Protein AF-A0AAE9XN97-F1 (afdb_monomer_lite)

Sequence (65 aa):
MFNLEDFLITSLIGGFQTGAFNEYQINIFAMNYLNRGQLSQDGFDEILQAIEYIKNPPELEEVIE

Organism: NCBI:txid51665

Radius of gyration: 14.01 Å; chains: 1; bounding box: 30×33×43 Å

Foldseek 3Di:
DDQQLVVLLCCLLVCVVVVVDDPVRSLVSLVVCCVVVSYPPVSSVSSVVSNVCVVCPPDPPPPDD

pLDDT: mean 93.86, std 9.93, range [58.5, 98.56]

Structure (mmCIF, N/CA/C/O backbone):
data_AF-A0AAE9XN97-F1
#
_entry.id   AF-A0AAE9XN97-F1
#
loop_
_atom_site.group_PDB
_atom_site.id
_atom_site.type_symbol
_atom_site.label_atom_id
_atom_site.label_alt_id
_atom_site.label_comp_id
_atom_site.label_asym_id
_atom_site.label_entity_id
_atom_site.label_seq_id
_atom_site.pdbx_PDB_ins_code
_atom_site.Cartn_x
_atom_site.Cartn_y
_atom_site.Cartn_z
_atom_site.occupancy
_atom_site.B_iso_or_equiv
_atom_site.auth_seq_id
_atom_site.auth_comp_id
_atom_site.auth_asym_id
_atom_site.auth_atom_id
_atom_site.pdbx_PDB_model_num
ATO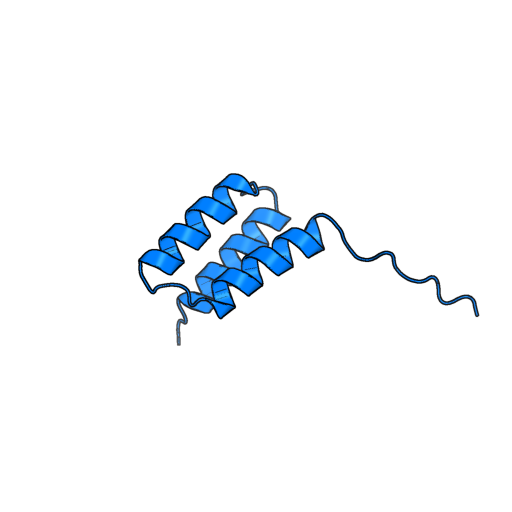M 1 N N . MET A 1 1 ? -20.320 7.789 -0.945 1.00 77.19 1 MET A N 1
ATOM 2 C CA . MET A 1 1 ? -19.745 8.020 0.399 1.00 77.19 1 MET A CA 1
ATOM 3 C C . MET A 1 1 ? -18.271 7.666 0.317 1.00 77.19 1 MET A C 1
ATOM 5 O O . MET A 1 1 ? -17.954 6.761 -0.439 1.00 77.19 1 MET A O 1
ATOM 9 N N . PHE A 1 2 ? -17.384 8.401 0.982 1.00 92.38 2 PHE A N 1
ATOM 10 C CA . PHE A 1 2 ? -15.947 8.107 0.953 1.00 92.38 2 PHE A CA 1
ATOM 11 C C . PHE A 1 2 ? -15.633 6.899 1.848 1.00 92.38 2 PHE A C 1
ATOM 13 O O . PHE A 1 2 ? -16.084 6.884 2.994 1.00 92.38 2 PHE A O 1
ATOM 20 N N . ASN A 1 3 ? -14.880 5.924 1.330 1.00 96.75 3 ASN A N 1
ATOM 21 C CA . ASN A 1 3 ? -14.293 4.833 2.107 1.00 96.75 3 ASN A CA 1
ATOM 22 C C . ASN A 1 3 ? -12.778 5.056 2.188 1.00 96.75 3 ASN A C 1
ATOM 24 O O . ASN A 1 3 ? -12.101 5.120 1.162 1.00 96.75 3 ASN A O 1
ATOM 28 N N . LEU A 1 4 ? -12.270 5.226 3.409 1.00 97.88 4 LEU A N 1
ATOM 29 C CA . LEU A 1 4 ? -10.851 5.469 3.645 1.00 97.88 4 LEU A CA 1
ATOM 30 C C . LEU A 1 4 ? -10.003 4.243 3.295 1.00 97.88 4 LEU A C 1
ATOM 32 O O . LEU A 1 4 ? -8.936 4.407 2.717 1.00 97.88 4 LEU A O 1
ATOM 36 N N . GLU A 1 5 ? -10.473 3.046 3.631 1.00 98.25 5 GLU A N 1
ATOM 37 C CA . GLU A 1 5 ? -9.732 1.805 3.417 1.00 98.25 5 GLU A CA 1
ATOM 38 C C . GLU A 1 5 ? -9.541 1.538 1.919 1.00 98.25 5 GLU A C 1
ATOM 40 O O . GLU A 1 5 ? -8.403 1.454 1.457 1.00 98.25 5 GLU A O 1
ATOM 45 N N . ASP A 1 6 ? -10.628 1.571 1.139 1.00 98.38 6 ASP A N 1
ATOM 46 C CA . ASP A 1 6 ? -10.581 1.408 -0.323 1.00 98.38 6 ASP A CA 1
ATOM 47 C C . ASP A 1 6 ? -9.660 2.448 -0.983 1.00 98.38 6 ASP A C 1
ATOM 49 O O . ASP A 1 6 ? -8.915 2.147 -1.923 1.00 98.38 6 ASP A O 1
ATOM 53 N N . PHE A 1 7 ? -9.692 3.690 -0.484 1.00 98.44 7 PHE A N 1
ATOM 54 C CA . PHE A 1 7 ? -8.822 4.760 -0.965 1.00 98.44 7 PHE A CA 1
ATOM 55 C C . PHE A 1 7 ? -7.341 4.452 -0.709 1.00 98.44 7 PHE A C 1
ATOM 57 O O . PHE A 1 7 ? -6.517 4.661 -1.603 1.00 98.44 7 PHE A O 1
ATOM 64 N N . LEU A 1 8 ? -6.992 3.958 0.483 1.00 98.56 8 LEU A N 1
ATOM 65 C CA . LEU A 1 8 ? -5.617 3.601 0.837 1.00 98.56 8 LEU A CA 1
ATOM 66 C C . LEU A 1 8 ? -5.113 2.421 0.000 1.00 98.56 8 LEU A C 1
ATOM 68 O O . LEU A 1 8 ? -4.029 2.525 -0.575 1.00 98.56 8 LEU A O 1
ATOM 72 N N . ILE A 1 9 ? -5.907 1.353 -0.121 1.00 98.56 9 ILE A N 1
ATOM 73 C CA . ILE A 1 9 ? -5.569 0.158 -0.912 1.00 98.56 9 ILE A CA 1
ATOM 74 C C . ILE A 1 9 ? -5.297 0.551 -2.367 1.00 98.56 9 ILE A C 1
ATOM 76 O O . ILE A 1 9 ? -4.203 0.320 -2.887 1.00 98.56 9 ILE A O 1
ATOM 80 N N . THR A 1 10 ? -6.245 1.254 -2.995 1.00 98.31 10 THR A N 1
ATOM 81 C CA . THR A 1 10 ? -6.126 1.682 -4.398 1.00 98.31 10 THR A CA 1
ATOM 82 C C . THR A 1 10 ? -4.915 2.593 -4.613 1.00 98.31 10 THR A C 1
ATOM 84 O O . THR A 1 10 ? -4.199 2.460 -5.605 1.00 98.31 10 THR A O 1
ATOM 87 N N . SER A 1 11 ? -4.654 3.514 -3.679 1.00 98.44 11 SER A N 1
ATOM 88 C CA . SER A 1 11 ? -3.538 4.462 -3.788 1.00 98.44 11 SER A CA 1
ATOM 89 C C . SER A 1 11 ? -2.177 3.786 -3.646 1.00 98.44 11 SER A C 1
ATOM 91 O O . SER A 1 11 ? -1.246 4.137 -4.370 1.00 98.44 11 SER A O 1
ATOM 93 N N . LEU A 1 12 ? -2.044 2.826 -2.727 1.00 98.56 12 LEU A N 1
ATOM 94 C CA . LEU A 1 12 ? -0.796 2.089 -2.534 1.00 98.56 12 LEU A CA 1
ATOM 95 C C . LEU A 1 12 ? -0.513 1.195 -3.744 1.00 98.56 12 LEU A C 1
ATOM 97 O O . LEU A 1 12 ? 0.556 1.310 -4.342 1.00 98.56 12 LEU A O 1
ATOM 101 N N . ILE A 1 13 ? -1.488 0.394 -4.178 1.00 98.56 13 ILE A N 1
ATOM 102 C CA . ILE A 1 13 ? -1.331 -0.483 -5.347 1.00 98.56 13 ILE A CA 1
ATOM 103 C C . ILE A 1 13 ? -1.033 0.341 -6.609 1.00 98.56 13 ILE A C 1
ATOM 105 O O . ILE A 1 13 ? -0.054 0.073 -7.307 1.00 98.56 13 ILE A O 1
ATOM 109 N N . GLY A 1 14 ? -1.813 1.392 -6.878 1.00 98.38 14 GLY A N 1
ATOM 110 C CA . GLY A 1 14 ? -1.598 2.261 -8.039 1.00 98.38 14 GLY A CA 1
ATOM 111 C C . GLY A 1 14 ? -0.265 3.017 -7.986 1.00 98.38 14 GLY A C 1
ATOM 112 O O . GLY A 1 14 ? 0.416 3.177 -9.003 1.00 98.38 14 GLY A O 1
ATOM 113 N N . GLY A 1 15 ? 0.160 3.441 -6.795 1.00 98.31 15 GLY A N 1
ATOM 114 C CA . GLY A 1 15 ? 1.465 4.062 -6.589 1.00 98.31 15 GLY A CA 1
ATOM 115 C C . GLY A 1 15 ? 2.623 3.115 -6.907 1.00 98.31 15 GLY A C 1
ATOM 116 O O . GLY A 1 15 ? 3.604 3.542 -7.514 1.00 98.31 15 GLY A O 1
ATOM 117 N N . PHE A 1 16 ? 2.496 1.827 -6.581 1.00 98.31 16 PHE A N 1
ATOM 118 C CA . PHE A 1 16 ? 3.484 0.822 -6.973 1.00 98.31 16 PHE A CA 1
ATOM 119 C C . PHE A 1 16 ? 3.492 0.574 -8.487 1.00 98.31 16 PHE A C 1
ATOM 121 O O . PHE A 1 16 ? 4.549 0.630 -9.111 1.00 98.31 16 PHE A O 1
ATOM 128 N N . GLN A 1 17 ? 2.318 0.385 -9.101 1.00 97.56 17 GLN A N 1
ATOM 129 C CA . GLN A 1 17 ? 2.185 0.150 -10.549 1.00 97.56 17 GLN A CA 1
ATOM 130 C C . GLN A 1 17 ? 2.794 1.272 -11.397 1.00 97.56 17 GLN A C 1
ATOM 132 O O . GLN A 1 17 ? 3.376 1.023 -12.449 1.00 97.56 17 GLN A O 1
ATOM 137 N N . THR A 1 18 ? 2.662 2.517 -10.940 1.00 97.75 18 THR A N 1
ATOM 138 C CA . THR A 1 18 ? 3.203 3.696 -11.633 1.00 97.75 18 THR A CA 1
ATOM 139 C C . THR A 1 18 ? 4.670 3.979 -11.306 1.00 97.75 18 THR A C 1
ATOM 141 O O . THR A 1 18 ? 5.256 4.895 -11.883 1.00 97.75 18 THR A O 1
ATOM 144 N N . GLY A 1 19 ? 5.274 3.228 -10.380 1.00 97.31 19 GLY A N 1
ATOM 145 C CA . GLY A 1 19 ? 6.627 3.473 -9.880 1.00 97.31 19 GLY A CA 1
ATOM 146 C C . GLY A 1 19 ? 6.751 4.707 -8.979 1.00 97.31 19 GLY A C 1
ATOM 147 O O . GLY A 1 19 ? 7.865 5.096 -8.627 1.00 97.31 19 GLY A O 1
ATOM 148 N N . ALA A 1 20 ? 5.633 5.328 -8.590 1.00 98.06 20 ALA A N 1
ATOM 149 C CA . ALA A 1 20 ? 5.616 6.431 -7.631 1.00 98.06 20 ALA A CA 1
ATOM 150 C C . ALA A 1 20 ? 6.031 5.971 -6.223 1.00 98.06 20 ALA A C 1
ATOM 152 O O . ALA A 1 20 ? 6.646 6.739 -5.480 1.00 98.06 20 ALA A O 1
ATOM 153 N N . PHE A 1 21 ? 5.727 4.715 -5.880 1.00 98.25 21 PHE A N 1
ATOM 154 C CA . PHE A 1 21 ? 6.178 4.050 -4.663 1.00 98.25 21 PHE A CA 1
ATOM 155 C C . PHE A 1 21 ? 6.979 2.793 -4.984 1.00 98.25 21 PHE A C 1
ATOM 157 O O . PHE A 1 21 ? 6.645 2.036 -5.891 1.00 98.25 21 PHE A O 1
ATOM 164 N N . ASN A 1 22 ? 8.015 2.542 -4.188 1.00 97.88 22 ASN A N 1
ATOM 165 C CA . ASN A 1 22 ? 8.691 1.249 -4.151 1.00 97.88 22 ASN A CA 1
ATOM 166 C C . ASN A 1 22 ? 8.106 0.339 -3.056 1.00 97.88 22 ASN A C 1
ATOM 168 O O . ASN A 1 22 ? 7.391 0.792 -2.162 1.00 97.88 22 ASN A O 1
ATOM 172 N N . GLU A 1 23 ? 8.456 -0.946 -3.100 1.00 97.44 23 GLU A N 1
ATOM 173 C CA . GLU A 1 23 ? 7.960 -1.968 -2.168 1.00 97.44 23 GLU A CA 1
ATOM 174 C C . GLU A 1 23 ? 8.229 -1.622 -0.694 1.00 97.44 23 GLU A C 1
ATOM 176 O O . GLU A 1 23 ? 7.352 -1.781 0.152 1.00 97.44 23 GLU A O 1
ATOM 181 N N . TYR A 1 24 ? 9.401 -1.068 -0.369 1.00 98.00 24 TYR A N 1
ATOM 182 C CA . TYR A 1 24 ? 9.710 -0.670 1.008 1.00 98.00 24 TYR A CA 1
ATOM 183 C C . TYR A 1 24 ? 8.781 0.439 1.510 1.00 98.00 24 TYR A C 1
ATOM 185 O O . TYR A 1 24 ? 8.333 0.398 2.656 1.00 98.00 24 TYR A O 1
ATOM 193 N N . GLN A 1 25 ? 8.469 1.418 0.658 1.00 98.25 25 GLN A N 1
ATOM 194 C CA . GLN A 1 25 ? 7.526 2.487 0.986 1.00 98.25 25 GLN A CA 1
ATOM 195 C C . GLN A 1 25 ? 6.115 1.932 1.190 1.00 98.25 25 GLN A C 1
ATOM 197 O O . GLN A 1 25 ? 5.488 2.272 2.191 1.00 98.25 25 GLN A O 1
ATOM 202 N N . ILE A 1 26 ? 5.652 1.041 0.304 1.00 98.25 26 ILE A N 1
ATOM 203 C CA . ILE A 1 26 ? 4.354 0.362 0.442 1.00 98.25 26 ILE A CA 1
ATOM 204 C C . ILE A 1 26 ? 4.274 -0.358 1.788 1.00 98.25 26 ILE A C 1
ATOM 206 O O . ILE A 1 26 ? 3.349 -0.104 2.554 1.00 98.25 26 ILE A O 1
ATOM 210 N N . ASN A 1 27 ? 5.271 -1.185 2.113 1.00 97.25 27 ASN A N 1
ATOM 211 C CA . ASN A 1 27 ? 5.291 -1.974 3.345 1.00 97.25 27 ASN A CA 1
ATOM 212 C C . ASN A 1 27 ? 5.245 -1.085 4.594 1.00 97.25 27 ASN A C 1
ATOM 214 O O . ASN A 1 27 ? 4.484 -1.350 5.526 1.00 97.25 27 ASN A O 1
ATOM 218 N N . ILE A 1 28 ? 6.019 0.007 4.608 1.00 98.50 28 ILE A N 1
ATOM 219 C CA . ILE A 1 28 ? 6.017 0.968 5.718 1.00 98.50 28 ILE A CA 1
ATOM 220 C C . ILE A 1 28 ? 4.656 1.664 5.834 1.00 98.50 28 ILE A C 1
ATOM 222 O O . ILE A 1 28 ? 4.136 1.811 6.941 1.00 98.50 28 ILE A O 1
ATOM 226 N N . PHE A 1 29 ? 4.067 2.113 4.726 1.00 98.44 29 PHE A N 1
ATOM 227 C CA . PHE A 1 29 ? 2.772 2.794 4.752 1.00 98.44 29 PHE A CA 1
ATOM 228 C C . PHE A 1 29 ? 1.640 1.853 5.167 1.00 98.44 29 PHE A C 1
ATOM 230 O O . PHE A 1 29 ? 0.904 2.183 6.095 1.00 98.44 29 PHE A O 1
ATOM 237 N N . ALA A 1 30 ? 1.555 0.665 4.569 1.00 98.31 30 ALA A N 1
ATOM 238 C CA . ALA A 1 30 ? 0.548 -0.341 4.886 1.00 98.31 30 ALA A CA 1
ATOM 239 C C . ALA A 1 30 ? 0.594 -0.738 6.372 1.00 98.31 30 ALA A C 1
ATOM 241 O O . ALA A 1 30 ? -0.431 -0.683 7.050 1.00 98.31 30 ALA A O 1
ATOM 242 N N . MET A 1 31 ? 1.787 -1.006 6.924 1.00 98.44 31 MET A N 1
ATOM 243 C CA . MET A 1 31 ? 1.939 -1.295 8.358 1.00 98.44 31 MET A CA 1
ATOM 244 C C . MET A 1 31 ? 1.516 -0.123 9.248 1.00 98.44 31 MET A C 1
ATOM 246 O O . MET A 1 31 ? 0.924 -0.323 10.308 1.00 98.44 31 MET A O 1
ATOM 250 N N . ASN A 1 32 ? 1.806 1.114 8.841 1.00 98.56 32 ASN A N 1
ATOM 251 C CA . ASN A 1 32 ? 1.385 2.292 9.597 1.00 98.56 32 ASN A CA 1
ATOM 252 C C . ASN A 1 32 ? -0.137 2.465 9.600 1.00 98.56 32 ASN A C 1
ATOM 254 O O . ASN A 1 32 ? -0.696 2.826 10.636 1.00 98.56 32 ASN A O 1
ATOM 258 N N . TYR A 1 33 ? -0.806 2.216 8.474 1.00 98.56 33 TYR A N 1
ATOM 259 C CA . TYR A 1 33 ? -2.262 2.304 8.386 1.00 98.56 33 TYR A CA 1
ATOM 260 C C . TYR A 1 33 ? -2.951 1.179 9.160 1.00 98.56 33 TYR A C 1
ATOM 262 O O . TYR A 1 33 ? -3.914 1.455 9.879 1.00 98.56 33 TYR A O 1
ATOM 270 N N . LEU A 1 34 ? -2.398 -0.038 9.117 1.00 98.38 34 LEU A N 1
ATOM 271 C CA . LEU A 1 34 ? -2.853 -1.170 9.927 1.00 98.38 34 LEU A CA 1
ATOM 272 C C . LEU A 1 34 ? -2.767 -0.848 11.425 1.00 98.38 34 LEU A C 1
ATOM 274 O O . LEU A 1 34 ? -3.762 -0.915 12.142 1.00 98.38 34 LEU A O 1
ATOM 278 N N . ASN A 1 35 ? -1.607 -0.376 11.892 1.00 98.38 35 ASN A N 1
ATOM 279 C CA . ASN A 1 35 ? -1.399 -0.014 13.301 1.00 98.38 35 ASN A CA 1
ATOM 280 C C . ASN A 1 35 ? -2.304 1.130 13.787 1.00 98.38 35 ASN A C 1
ATOM 282 O O . ASN A 1 35 ? -2.513 1.290 14.989 1.00 98.38 35 ASN A O 1
ATOM 286 N N . ARG A 1 36 ? -2.824 1.950 12.869 1.00 98.19 36 ARG A N 1
ATOM 287 C CA . ARG A 1 36 ? -3.756 3.048 13.167 1.00 98.19 36 ARG A CA 1
ATOM 288 C C . ARG A 1 36 ? -5.226 2.644 13.036 1.00 98.19 36 ARG A C 1
ATOM 290 O O . ARG A 1 36 ? -6.085 3.497 13.243 1.00 98.19 36 ARG A O 1
ATOM 297 N N . GLY A 1 37 ? -5.518 1.392 12.679 1.00 97.88 37 GLY A N 1
ATOM 298 C CA . GLY A 1 37 ? -6.878 0.915 12.415 1.00 97.88 37 GLY A CA 1
ATOM 299 C C . GLY A 1 37 ? -7.528 1.563 11.188 1.00 97.88 37 GLY A C 1
ATOM 300 O O . GLY A 1 37 ? -8.749 1.613 11.099 1.00 97.88 37 GLY A O 1
ATOM 301 N N . GLN A 1 38 ? -6.721 2.115 10.276 1.00 98.38 38 GLN A N 1
ATOM 302 C CA . GLN A 1 38 ? -7.176 2.719 9.015 1.00 98.38 38 GLN A CA 1
ATOM 303 C C . GLN A 1 38 ? -7.205 1.704 7.867 1.00 98.38 38 GLN A C 1
ATOM 305 O O . GLN A 1 38 ? -7.753 1.990 6.808 1.00 98.38 38 GLN A O 1
ATOM 310 N N . LEU A 1 39 ? -6.587 0.549 8.096 1.00 98.31 39 LEU A N 1
ATOM 311 C CA . LEU A 1 39 ? -6.518 -0.600 7.216 1.00 98.31 39 LEU A CA 1
ATOM 312 C C . LEU A 1 39 ? -6.790 -1.834 8.083 1.00 98.31 39 LEU A C 1
ATOM 314 O O . LEU A 1 39 ? -6.253 -1.929 9.192 1.00 98.31 39 LEU A O 1
ATOM 318 N N . SER A 1 40 ? -7.638 -2.740 7.616 1.00 98.50 40 SER A N 1
ATOM 319 C CA . SER A 1 40 ? -7.850 -4.045 8.244 1.00 98.50 40 SER A CA 1
ATOM 320 C C . SER A 1 40 ? -6.698 -5.005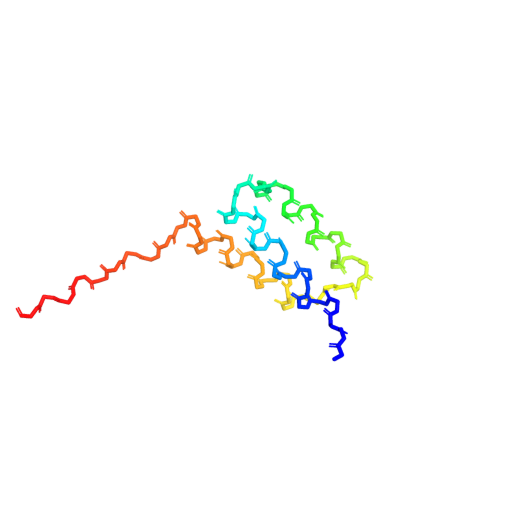 7.927 1.00 98.50 40 SER A C 1
ATOM 322 O O . SER A 1 40 ? -5.839 -4.714 7.092 1.00 98.50 40 SER A O 1
ATOM 324 N N . GLN A 1 41 ? -6.671 -6.166 8.589 1.00 98.25 41 GLN A N 1
ATOM 325 C CA . GLN A 1 41 ? -5.728 -7.226 8.218 1.00 98.25 41 GLN A CA 1
ATOM 326 C C . GLN A 1 41 ? -5.983 -7.710 6.783 1.00 98.25 41 GLN A C 1
ATOM 328 O O . GLN A 1 41 ? -5.030 -7.871 6.030 1.00 98.25 41 GLN A O 1
ATOM 333 N N . ASP A 1 42 ? -7.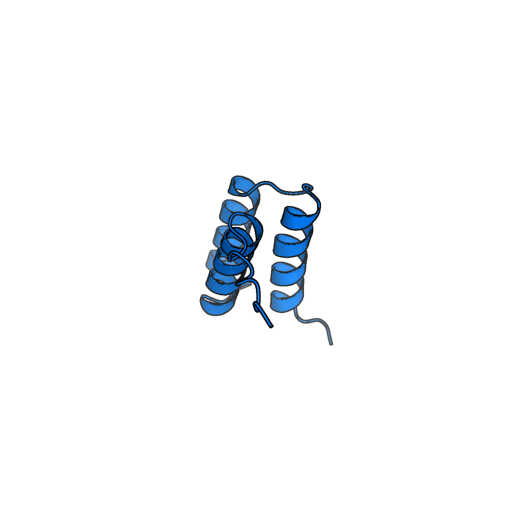250 -7.845 6.385 1.00 98.50 42 ASP A N 1
ATOM 334 C CA . ASP A 1 42 ? -7.622 -8.268 5.032 1.00 98.50 42 ASP A CA 1
ATOM 335 C C . ASP A 1 42 ? -7.138 -7.253 3.983 1.00 98.50 42 ASP A C 1
ATOM 337 O O . ASP A 1 42 ? -6.520 -7.635 2.992 1.00 98.50 42 ASP A O 1
ATOM 341 N N . GLY A 1 43 ? -7.325 -5.951 4.234 1.00 98.44 43 GLY A N 1
ATOM 342 C CA . GLY A 1 43 ? -6.827 -4.891 3.350 1.00 98.44 43 G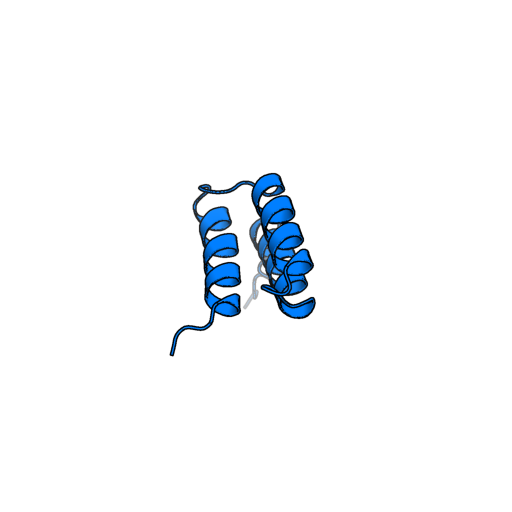LY A CA 1
ATOM 343 C C . GLY A 1 43 ? -5.297 -4.815 3.294 1.00 98.44 43 GLY A C 1
ATOM 344 O O . GLY A 1 43 ? -4.718 -4.499 2.255 1.00 98.44 43 GLY A O 1
ATOM 345 N N . PHE A 1 44 ? -4.615 -5.130 4.399 1.00 98.56 44 PHE A N 1
ATOM 346 C CA . PHE A 1 44 ? -3.158 -5.257 4.427 1.00 98.56 44 PHE A CA 1
ATOM 347 C C . PHE A 1 44 ? -2.676 -6.429 3.567 1.00 98.56 44 PHE A C 1
ATOM 349 O O . PHE A 1 44 ? -1.777 -6.254 2.740 1.00 98.56 44 PHE A O 1
ATOM 356 N N . ASP A 1 45 ? -3.298 -7.595 3.725 1.00 98.44 45 ASP A N 1
ATOM 357 C CA . ASP A 1 45 ? -2.961 -8.795 2.967 1.00 98.44 45 ASP A CA 1
ATOM 358 C C . ASP A 1 45 ? -3.256 -8.609 1.470 1.00 98.44 45 ASP A C 1
ATOM 360 O O . ASP A 1 45 ? -2.455 -9.036 0.638 1.00 98.44 45 ASP A O 1
ATOM 364 N N . GLU A 1 46 ? -4.343 -7.912 1.120 1.00 98.44 46 GLU A N 1
ATOM 365 C CA . GLU A 1 46 ? -4.684 -7.550 -0.261 1.00 98.44 46 GLU A CA 1
ATOM 366 C C . GLU A 1 46 ? -3.571 -6.736 -0.925 1.00 98.44 46 GLU A C 1
ATOM 368 O O . GLU A 1 46 ? -3.135 -7.065 -2.030 1.00 98.44 46 GLU A O 1
ATOM 373 N N . ILE A 1 47 ? -3.059 -5.706 -0.243 1.00 98.44 47 ILE A N 1
ATOM 374 C CA . ILE A 1 47 ? -1.957 -4.891 -0.765 1.00 98.44 47 ILE A CA 1
ATOM 375 C C . ILE A 1 47 ? -0.734 -5.770 -1.030 1.00 98.44 47 ILE A C 1
ATOM 377 O O . ILE A 1 47 ? -0.172 -5.708 -2.123 1.00 98.44 47 ILE A O 1
ATOM 381 N N . LEU A 1 48 ? -0.323 -6.600 -0.065 1.00 97.56 48 LEU A N 1
ATOM 382 C CA . LEU A 1 48 ? 0.870 -7.437 -0.219 1.00 97.56 48 LEU A CA 1
ATOM 383 C C . LEU A 1 48 ? 0.726 -8.454 -1.355 1.00 97.56 48 LEU A C 1
ATOM 385 O O . LEU A 1 48 ? 1.651 -8.617 -2.152 1.00 97.56 48 LEU A O 1
ATOM 389 N N . GLN A 1 49 ? -0.437 -9.097 -1.466 1.00 97.50 49 GLN A N 1
ATOM 390 C CA . GLN A 1 49 ? -0.729 -10.030 -2.555 1.00 97.50 49 GLN A CA 1
ATOM 391 C C . GLN A 1 49 ? -0.722 -9.329 -3.915 1.00 97.50 49 GLN A C 1
ATOM 393 O O . GLN A 1 49 ? -0.155 -9.856 -4.872 1.00 97.50 49 GLN A O 1
ATOM 398 N N . ALA A 1 50 ? -1.289 -8.123 -4.004 1.00 97.38 50 ALA A N 1
ATOM 399 C CA . ALA A 1 50 ? -1.278 -7.337 -5.231 1.00 97.38 50 ALA A CA 1
ATOM 400 C C . ALA A 1 50 ? 0.147 -6.942 -5.646 1.00 97.38 50 ALA A C 1
ATOM 402 O O . ALA A 1 50 ? 0.493 -7.063 -6.821 1.00 97.38 50 ALA A O 1
ATOM 403 N N . ILE A 1 51 ? 0.994 -6.510 -4.702 1.00 97.19 51 ILE A N 1
ATOM 404 C CA . ILE A 1 51 ? 2.401 -6.190 -4.991 1.00 97.19 51 ILE A CA 1
ATOM 405 C C . ILE A 1 51 ? 3.141 -7.428 -5.505 1.00 97.19 51 ILE A C 1
ATOM 407 O O . ILE A 1 51 ? 3.863 -7.335 -6.500 1.00 97.19 51 ILE A O 1
ATOM 411 N N . GLU A 1 52 ? 2.944 -8.583 -4.870 1.00 96.06 52 GLU A N 1
ATOM 412 C CA . GLU A 1 52 ? 3.590 -9.828 -5.286 1.00 96.06 52 GLU A CA 1
ATOM 413 C C . GLU A 1 52 ? 3.133 -10.271 -6.681 1.00 96.06 52 GLU A C 1
ATOM 415 O O . GLU A 1 52 ? 3.969 -10.583 -7.526 1.00 96.06 52 GLU A O 1
ATOM 420 N N . TYR A 1 53 ? 1.832 -10.189 -6.967 1.00 95.75 53 TYR A N 1
ATOM 421 C CA . TYR A 1 53 ? 1.284 -10.460 -8.296 1.00 95.75 53 TYR A CA 1
ATOM 422 C C . TYR A 1 53 ? 1.864 -9.527 -9.370 1.00 95.75 53 TYR A C 1
ATOM 424 O O . TYR A 1 53 ? 2.161 -9.962 -10.477 1.00 95.75 53 TYR A O 1
ATOM 432 N N . ILE A 1 54 ? 2.046 -8.236 -9.067 1.00 95.19 54 ILE A N 1
ATOM 433 C CA . ILE A 1 54 ? 2.626 -7.273 -10.019 1.00 95.19 54 ILE A CA 1
ATOM 434 C C . ILE A 1 54 ? 4.105 -7.583 -10.288 1.00 95.19 54 ILE A C 1
ATOM 436 O O . ILE A 1 54 ? 4.564 -7.437 -11.420 1.00 95.19 54 ILE A O 1
ATOM 440 N N . LYS A 1 55 ? 4.858 -7.993 -9.260 1.00 94.25 55 LYS A N 1
ATO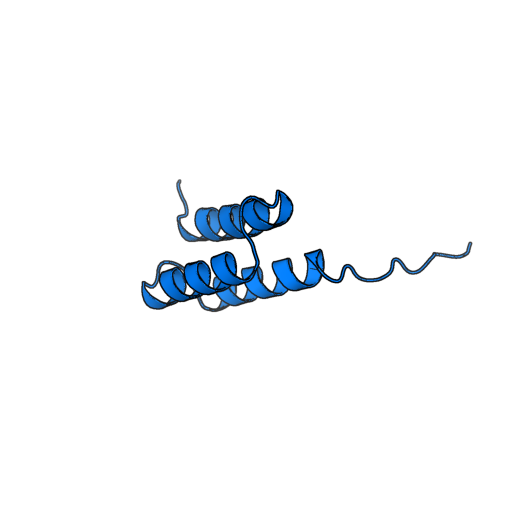M 441 C CA . LYS A 1 55 ? 6.281 -8.354 -9.387 1.00 94.25 55 LYS A CA 1
ATOM 442 C C . LYS A 1 55 ? 6.473 -9.657 -10.154 1.00 94.25 55 LYS A C 1
ATOM 444 O O . LYS A 1 55 ? 7.384 -9.751 -10.972 1.00 94.25 55 LYS A O 1
ATOM 449 N N . ASN A 1 56 ? 5.621 -10.634 -9.867 1.00 93.06 56 ASN A N 1
ATOM 450 C CA . ASN A 1 56 ? 5.693 -11.993 -10.377 1.00 93.06 56 ASN A CA 1
ATOM 451 C C . ASN A 1 56 ? 4.334 -12.373 -10.981 1.00 93.06 56 ASN A C 1
ATOM 453 O O . ASN A 1 56 ? 3.601 -13.172 -10.389 1.00 93.06 56 ASN A O 1
ATOM 457 N N . PRO A 1 57 ? 3.962 -11.786 -12.134 1.00 88.56 57 PRO A N 1
ATOM 458 C CA . PRO A 1 57 ? 2.711 -12.137 -12.781 1.00 88.56 57 PRO A CA 1
ATOM 459 C C . PRO A 1 57 ? 2.745 -13.628 -13.139 1.00 88.56 57 PRO A C 1
ATOM 461 O O . PRO A 1 57 ? 3.781 -14.108 -13.610 1.00 88.56 57 PRO A O 1
ATOM 464 N N . PRO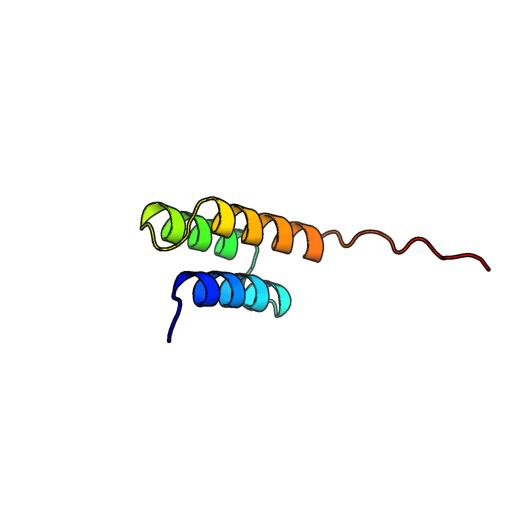 A 1 58 ? 1.652 -14.378 -12.915 1.00 84.44 58 PRO A N 1
ATOM 465 C CA . PRO A 1 58 ? 1.596 -15.773 -13.318 1.00 84.44 58 PRO A CA 1
ATOM 466 C C . PRO A 1 58 ? 1.864 -15.873 -14.820 1.00 84.44 58 PRO A C 1
ATOM 468 O O . PRO A 1 58 ? 1.351 -15.071 -15.606 1.00 84.44 58 PRO A O 1
ATOM 471 N N . GLU A 1 59 ? 2.685 -16.847 -15.211 1.00 80.44 59 GLU A N 1
ATOM 472 C CA . GLU A 1 59 ? 2.891 -17.151 -16.622 1.00 80.44 59 GLU A CA 1
ATOM 473 C C . GLU A 1 59 ? 1.529 -17.480 -17.240 1.00 80.44 59 GLU A C 1
ATOM 475 O O . GLU A 1 59 ? 0.766 -18.289 -16.707 1.00 80.44 59 GLU A O 1
ATOM 480 N N . LEU A 1 60 ? 1.190 -16.807 -18.340 1.00 74.44 60 LEU A N 1
ATOM 481 C CA . LEU A 1 60 ? 0.011 -17.168 -19.114 1.00 74.44 60 LEU A CA 1
ATOM 482 C C . LEU A 1 60 ? 0.260 -18.574 -19.666 1.00 74.44 60 LEU A C 1
ATOM 484 O O . LEU A 1 60 ? 1.158 -18.748 -20.489 1.00 74.44 60 LEU A O 1
ATOM 488 N N . GLU A 1 61 ? -0.511 -19.569 -19.221 1.00 65.44 61 GLU A N 1
ATOM 489 C CA . GLU A 1 61 ? -0.571 -20.854 -19.916 1.00 65.44 61 GLU A CA 1
ATOM 490 C C . GLU A 1 61 ? -1.010 -20.563 -21.357 1.00 65.44 61 GLU A C 1
ATOM 492 O O . GLU A 1 61 ? -2.139 -20.126 -21.596 1.00 65.44 61 GLU A O 1
ATOM 497 N N . GLU A 1 62 ? -0.102 -20.740 -22.322 1.00 62.09 62 GLU A N 1
ATOM 498 C CA . GLU A 1 62 ? -0.470 -20.728 -23.733 1.00 62.09 62 GLU A CA 1
ATOM 499 C C . GLU A 1 62 ? -1.520 -21.822 -23.935 1.00 62.09 62 GLU A C 1
ATOM 501 O O . GLU A 1 62 ? -1.231 -23.017 -23.849 1.00 62.09 62 GLU A O 1
ATOM 506 N N . VAL A 1 63 ? -2.763 -21.411 -24.185 1.00 67.69 63 VAL A N 1
ATOM 507 C CA . VAL A 1 63 ? -3.808 -22.313 -24.660 1.00 67.69 63 VAL A CA 1
ATOM 508 C C . VAL A 1 63 ? -3.413 -22.699 -26.082 1.00 67.69 63 VAL A C 1
ATOM 510 O O . VAL A 1 63 ? -3.687 -21.970 -27.033 1.00 67.69 63 VAL A O 1
ATOM 513 N N . ILE A 1 64 ? -2.685 -23.806 -26.215 1.00 65.88 64 ILE A N 1
ATOM 514 C CA . ILE A 1 64 ? -2.376 -24.409 -27.510 1.00 65.88 64 ILE A CA 1
ATOM 515 C C . ILE A 1 64 ? -3.691 -25.017 -28.026 1.00 65.88 64 ILE A C 1
ATOM 517 O O . ILE A 1 64 ? -4.149 -26.028 -27.488 1.00 65.88 64 ILE A O 1
ATOM 521 N N . GLU A 1 65 ? -4.319 -24.355 -29.005 1.00 58.50 65 GLU A N 1
ATOM 522 C CA . GLU A 1 65 ? -5.429 -24.897 -29.816 1.00 58.50 65 GLU A CA 1
ATOM 523 C C . GLU A 1 65 ? -4.987 -26.077 -30.695 1.00 58.50 65 GLU A C 1
ATOM 525 O O . GLU A 1 65 ? -3.880 -26.016 -31.283 1.00 58.50 65 GLU A O 1
#

Secondary structure (DSSP, 8-state):
---HHHHHHHHHHHHHHTTSS-HHHHHHHHHHHHHTTSS-HHHHHHHHHHHHHHHSPPP------